Protein AF-A0AAW9EBP6-F1 (afdb_monomer_lite)

Foldseek 3Di:
DDQDADDDDPVVVVVVVVVQVVVQVVCVVVVNHDWDWDWDAGPVRQKTKIKIWDFDDDPNHTDDIDIDIDIDGCVVVDPVPPPPPPDD

Secondary structure (DSSP, 8-state):
----PPPPPHHHHHHHHHHHHHHHHHHHHTT----EEEEEE-TTSSEEEEEEEEEEEETTEEEEEEEEEEEEEGGGS-GGG-------

Organism: Klebsiella aerogenes (NCBI:txid548)

Radius of gyration: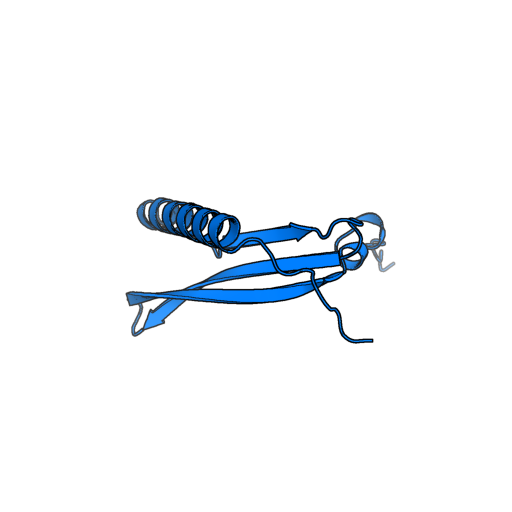 16.52 Å; chains: 1; bounding box: 41×28×43 Å

Sequence (88 aa):
FPLRASPIDTELLKKMVYENTRNYINQRAQGKESNQYWIVPDAKGDSGILYVMSPVYASGKFIALIGIERAIRLEYFSPTKDRVISIH

pLDDT: mean 85.21, std 15.03, range [45.25, 97.19]

Structure (mmCIF, N/CA/C/O backbone):
data_AF-A0AAW9EBP6-F1
#
_entry.id   AF-A0AAW9EBP6-F1
#
loop_
_atom_site.group_PDB
_atom_site.id
_atom_site.type_symbol
_atom_site.label_atom_id
_atom_site.label_alt_id
_atom_site.label_comp_id
_atom_site.label_asym_id
_atom_site.label_entity_id
_atom_site.label_seq_id
_atom_site.pdbx_PDB_ins_code
_atom_site.Cartn_x
_atom_site.Cartn_y
_atom_site.Cartn_z
_atom_site.occupancy
_atom_site.B_iso_or_equiv
_atom_site.auth_seq_id
_atom_site.auth_comp_id
_atom_site.auth_asym_id
_atom_site.auth_atom_id
_atom_site.pdbx_PDB_model_num
ATOM 1 N N . PHE A 1 1 ? 9.567 -19.674 -16.395 1.00 50.22 1 PHE A N 1
ATOM 2 C CA . PHE A 1 1 ? 10.622 -18.708 -16.019 1.00 50.22 1 PHE A CA 1
ATOM 3 C C . PHE A 1 1 ? 10.120 -17.846 -14.867 1.00 50.22 1 PHE A C 1
ATOM 5 O O . PHE A 1 1 ? 8.991 -17.373 -14.978 1.00 50.22 1 PHE A O 1
ATOM 12 N N . PRO A 1 2 ? 10.874 -17.679 -13.766 1.00 57.19 2 PRO A N 1
ATOM 13 C CA . PRO A 1 2 ? 10.463 -16.803 -12.669 1.00 57.19 2 PRO A CA 1
ATOM 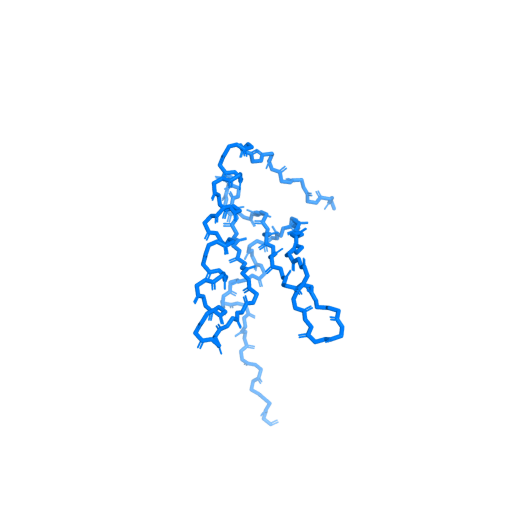14 C C . PRO A 1 2 ? 10.397 -15.349 -13.151 1.00 57.19 2 PRO A C 1
ATOM 16 O O . PRO A 1 2 ? 11.288 -14.898 -13.872 1.00 57.19 2 PRO A O 1
ATOM 19 N N . LEU A 1 3 ? 9.340 -14.629 -12.771 1.00 60.03 3 LEU A N 1
ATOM 20 C CA . LEU A 1 3 ? 9.241 -13.187 -12.991 1.00 60.03 3 LEU A CA 1
ATOM 21 C C . LEU A 1 3 ? 10.282 -12.507 -12.096 1.00 60.03 3 LEU A C 1
ATOM 23 O O . LEU A 1 3 ? 10.214 -12.627 -10.875 1.00 60.03 3 LEU A O 1
ATOM 27 N N . ARG A 1 4 ? 11.267 -11.840 -12.700 1.00 60.00 4 ARG A N 1
ATOM 28 C CA . ARG A 1 4 ? 12.209 -10.971 -11.990 1.00 60.00 4 ARG A CA 1
ATOM 29 C C . ARG A 1 4 ? 11.815 -9.543 -12.305 1.00 60.00 4 ARG A C 1
ATOM 31 O O . ARG A 1 4 ? 11.975 -9.117 -13.443 1.00 60.00 4 ARG A O 1
ATOM 38 N N . ALA A 1 5 ? 11.288 -8.834 -11.321 1.00 60.91 5 ALA A N 1
ATOM 39 C CA . ALA A 1 5 ? 11.113 -7.402 -11.462 1.00 60.91 5 ALA A CA 1
ATOM 40 C C . ALA A 1 5 ? 12.442 -6.689 -11.232 1.00 60.91 5 ALA A C 1
ATOM 42 O O . ALA A 1 5 ? 13.267 -7.137 -10.429 1.00 60.91 5 ALA A O 1
ATOM 43 N N . SER A 1 6 ? 12.633 -5.573 -11.928 1.00 66.94 6 SER A N 1
ATOM 44 C CA . SER A 1 6 ? 13.717 -4.653 -11.606 1.00 66.94 6 SER A CA 1
ATOM 45 C C . SER A 1 6 ? 13.510 -4.102 -10.191 1.00 66.94 6 SER A C 1
ATOM 47 O O . SER A 1 6 ? 12.374 -3.762 -9.848 1.00 66.94 6 SER A O 1
ATOM 49 N N . PRO A 1 7 ? 14.570 -4.004 -9.368 1.00 66.81 7 PRO A N 1
ATOM 50 C CA . PRO A 1 7 ? 14.470 -3.378 -8.058 1.00 66.81 7 PRO A CA 1
ATOM 51 C C . PRO A 1 7 ? 13.943 -1.954 -8.216 1.00 66.81 7 PRO A C 1
ATOM 53 O O . PRO A 1 7 ? 14.469 -1.182 -9.020 1.00 66.81 7 PRO A O 1
ATOM 56 N N . ILE A 1 8 ? 12.897 -1.619 -7.467 1.00 77.00 8 ILE A N 1
ATOM 57 C CA . ILE A 1 8 ? 12.433 -0.242 -7.382 1.00 77.00 8 ILE A CA 1
ATOM 58 C C . ILE A 1 8 ? 13.410 0.580 -6.544 1.00 77.00 8 ILE A C 1
ATOM 60 O O . ILE A 1 8 ? 14.027 0.064 -5.611 1.00 77.00 8 ILE A O 1
ATOM 64 N N . ASP A 1 9 ? 13.521 1.869 -6.853 1.00 86.75 9 ASP A N 1
ATOM 65 C CA . ASP A 1 9 ? 14.184 2.810 -5.962 1.00 86.75 9 ASP A CA 1
ATOM 66 C C . ASP A 1 9 ? 13.500 2.808 -4.578 1.00 86.75 9 ASP A C 1
ATOM 68 O O . ASP A 1 9 ? 12.280 2.969 -4.453 1.00 86.75 9 ASP A O 1
ATOM 72 N N . THR A 1 10 ? 14.293 2.602 -3.528 1.00 88.50 10 THR A N 1
ATOM 73 C CA . THR A 1 10 ? 13.806 2.484 -2.149 1.00 88.50 10 THR A CA 1
ATOM 74 C C . THR A 1 10 ? 13.114 3.757 -1.654 1.00 88.50 10 THR A C 1
ATOM 76 O O . THR A 1 10 ? 12.141 3.668 -0.903 1.00 88.50 10 THR A O 1
ATOM 79 N N . GLU A 1 11 ? 13.577 4.944 -2.052 1.00 93.19 11 GLU A N 1
ATOM 80 C CA . GLU A 1 11 ? 12.965 6.215 -1.648 1.00 93.19 11 GLU A CA 1
ATOM 81 C C . GLU A 1 11 ? 11.622 6.422 -2.342 1.00 93.19 11 GLU A C 1
ATOM 83 O O . GLU A 1 11 ? 10.643 6.831 -1.708 1.00 93.19 11 GLU A O 1
ATOM 88 N N . LEU A 1 12 ? 11.534 6.043 -3.618 1.00 90.94 12 LEU A N 1
ATOM 89 C CA . LEU A 1 12 ? 10.264 6.024 -4.334 1.00 90.94 12 LEU A CA 1
ATOM 90 C C . LEU A 1 12 ? 9.257 5.084 -3.653 1.00 90.94 12 LEU A C 1
ATOM 92 O O . LEU A 1 12 ? 8.105 5.469 -3.439 1.00 90.94 12 LEU A O 1
ATOM 96 N N . LEU A 1 13 ? 9.688 3.882 -3.255 1.00 91.69 13 LEU A N 1
ATOM 97 C CA . LEU A 1 13 ? 8.834 2.937 -2.533 1.00 91.69 13 LEU A CA 1
ATOM 98 C C . LEU A 1 13 ? 8.343 3.509 -1.198 1.00 91.69 13 LEU A C 1
ATOM 100 O O . LEU A 1 13 ? 7.144 3.462 -0.921 1.00 91.69 13 LEU A O 1
ATOM 104 N N . LYS A 1 14 ? 9.236 4.092 -0.388 1.00 94.44 14 LYS A N 1
ATOM 105 C CA . LYS A 1 14 ? 8.866 4.739 0.884 1.00 94.44 14 LYS A CA 1
ATOM 106 C C . LYS A 1 14 ? 7.821 5.829 0.678 1.00 94.44 14 LYS A C 1
ATOM 108 O O . LYS A 1 14 ? 6.842 5.880 1.424 1.00 94.44 14 LYS A O 1
ATOM 113 N N . LYS A 1 15 ? 8.001 6.671 -0.345 1.00 96.12 15 LYS A N 1
ATOM 114 C CA . LYS A 1 15 ? 7.044 7.724 -0.695 1.00 96.12 15 LYS A CA 1
ATOM 115 C C . LYS A 1 15 ? 5.671 7.138 -1.034 1.00 96.12 15 LYS A C 1
ATOM 117 O O . LYS A 1 15 ? 4.678 7.555 -0.443 1.00 96.12 15 LYS A O 1
ATOM 122 N N . MET A 1 16 ? 5.612 6.134 -1.909 1.00 95.25 16 MET A N 1
ATOM 123 C CA . MET A 1 16 ? 4.344 5.493 -2.276 1.00 95.25 16 MET A CA 1
ATOM 124 C C . MET A 1 16 ? 3.661 4.826 -1.081 1.00 95.25 16 MET A C 1
ATOM 126 O O . MET A 1 16 ? 2.450 4.963 -0.910 1.00 95.25 16 MET A O 1
ATOM 130 N N . VAL A 1 17 ? 4.416 4.137 -0.222 1.00 95.56 17 VAL A N 1
ATOM 131 C CA . VAL A 1 17 ? 3.878 3.530 1.005 1.00 95.56 17 VAL A CA 1
ATOM 132 C C . VAL A 1 17 ? 3.299 4.602 1.928 1.00 95.56 17 VAL A C 1
ATOM 134 O O . VAL A 1 17 ? 2.192 4.430 2.442 1.00 95.56 17 VAL A O 1
ATOM 137 N N . TYR A 1 18 ? 4.004 5.720 2.114 1.00 96.81 18 TYR A N 1
ATOM 138 C CA . TYR A 1 18 ? 3.532 6.840 2.926 1.00 96.81 18 TYR A CA 1
ATOM 139 C C . TYR A 1 18 ? 2.218 7.422 2.388 1.00 96.81 18 TYR A C 1
ATOM 141 O O . TYR A 1 18 ? 1.249 7.560 3.137 1.00 96.81 18 TYR A O 1
ATOM 149 N N . GLU A 1 19 ? 2.156 7.712 1.089 1.00 96.94 19 GLU A N 1
ATOM 150 C CA . GLU A 1 19 ? 0.975 8.287 0.439 1.00 96.94 19 GLU A CA 1
ATOM 151 C C . GLU A 1 19 ? -0.236 7.348 0.528 1.00 96.94 19 GLU A C 1
ATOM 153 O O . GLU A 1 19 ? -1.313 7.768 0.958 1.00 96.94 19 GLU A O 1
ATOM 158 N N . ASN A 1 20 ? -0.055 6.058 0.227 1.00 96.62 20 ASN A N 1
ATOM 159 C CA . ASN A 1 20 ? -1.123 5.058 0.327 1.00 96.62 20 ASN A CA 1
ATOM 160 C C . ASN A 1 20 ? -1.584 4.846 1.777 1.00 96.62 20 ASN A C 1
ATOM 162 O O . ASN A 1 20 ? -2.782 4.716 2.033 1.00 96.62 20 ASN A O 1
ATOM 166 N N . THR A 1 21 ? -0.666 4.896 2.745 1.00 96.19 21 THR A N 1
ATOM 167 C CA . THR A 1 21 ? -1.012 4.839 4.174 1.00 96.19 21 THR A CA 1
ATOM 168 C C . THR A 1 21 ? -1.870 6.037 4.580 1.00 96.19 21 THR A C 1
ATOM 170 O O . THR A 1 21 ? -2.896 5.876 5.243 1.00 96.19 21 THR A O 1
ATOM 173 N N . ARG A 1 22 ? -1.490 7.251 4.163 1.00 96.81 22 ARG A N 1
ATOM 174 C CA . ARG A 1 22 ? -2.273 8.469 4.425 1.00 96.81 22 ARG A CA 1
ATOM 175 C C . ARG A 1 22 ? -3.650 8.402 3.772 1.00 96.81 22 ARG A C 1
ATOM 177 O O . ARG A 1 22 ? -4.633 8.757 4.422 1.00 96.81 22 ARG A O 1
ATOM 184 N N . ASN A 1 23 ? -3.730 7.913 2.535 1.00 96.00 23 ASN A N 1
ATOM 185 C CA . ASN A 1 23 ? -4.997 7.717 1.837 1.00 96.00 23 ASN A CA 1
ATOM 186 C C . ASN A 1 23 ? -5.911 6.745 2.597 1.00 96.00 23 ASN A C 1
ATOM 188 O O . ASN A 1 23 ? -7.058 7.083 2.882 1.00 96.00 23 ASN A O 1
ATOM 192 N N . TYR A 1 24 ? -5.383 5.590 3.016 1.00 96.50 24 TYR A N 1
ATOM 193 C CA . TYR A 1 24 ? -6.127 4.618 3.819 1.00 96.50 24 TYR A CA 1
ATOM 194 C C . TYR A 1 24 ? -6.661 5.236 5.119 1.00 96.50 24 TYR A C 1
ATOM 196 O O . TYR A 1 24 ? -7.845 5.104 5.425 1.00 96.50 24 TYR A O 1
ATOM 204 N N . ILE A 1 25 ? -5.814 5.953 5.870 1.00 95.75 25 ILE A N 1
ATOM 205 C CA . ILE A 1 25 ? -6.215 6.610 7.125 1.00 95.75 25 ILE A CA 1
ATOM 206 C C . ILE A 1 25 ? -7.357 7.605 6.879 1.00 95.75 25 ILE A C 1
ATOM 208 O O . ILE A 1 25 ? -8.332 7.619 7.630 1.00 95.75 25 ILE A O 1
ATOM 212 N N . ASN A 1 26 ? -7.266 8.405 5.814 1.00 96.56 26 ASN A N 1
ATOM 213 C CA . ASN A 1 26 ? -8.300 9.374 5.456 1.00 96.56 26 ASN A CA 1
ATOM 214 C C . ASN A 1 26 ? -9.619 8.699 5.047 1.00 96.56 26 ASN A C 1
ATOM 216 O O . ASN A 1 26 ? -10.685 9.162 5.450 1.00 96.56 26 ASN A O 1
ATOM 220 N N . GLN A 1 27 ? -9.564 7.611 4.270 1.00 96.50 27 GLN A N 1
ATOM 221 C CA . GLN A 1 27 ? -10.751 6.838 3.888 1.00 96.50 27 GLN A CA 1
ATOM 222 C C . GLN A 1 27 ? -11.414 6.202 5.109 1.00 96.50 27 GLN A C 1
ATOM 224 O O . GLN A 1 27 ? -12.632 6.268 5.265 1.00 96.50 27 GLN A O 1
ATOM 229 N N . ARG A 1 28 ? -10.605 5.654 6.016 1.00 95.19 28 ARG A N 1
ATOM 230 C CA . ARG A 1 28 ? -11.083 5.050 7.255 1.00 95.19 28 ARG A CA 1
ATOM 231 C C . ARG A 1 28 ? -11.762 6.056 8.176 1.00 95.19 28 ARG A C 1
ATOM 233 O O . ARG A 1 28 ? -12.790 5.743 8.765 1.00 95.19 28 ARG A O 1
ATOM 240 N N . ALA A 1 29 ? -11.233 7.275 8.272 1.00 95.62 29 ALA A N 1
ATOM 241 C CA . ALA A 1 29 ? -11.878 8.351 9.027 1.00 95.62 29 ALA A CA 1
ATOM 242 C C . ALA A 1 29 ? -13.285 8.690 8.493 1.00 95.62 29 ALA A C 1
ATOM 244 O O . ALA A 1 29 ? -14.107 9.228 9.229 1.00 95.62 29 ALA A O 1
ATOM 245 N N . GLN A 1 30 ? -13.570 8.354 7.232 1.00 96.88 30 GLN A N 1
ATOM 246 C CA . GLN A 1 30 ? -14.867 8.543 6.581 1.00 96.88 30 GLN A CA 1
ATOM 247 C C . GLN A 1 30 ? -15.715 7.257 6.534 1.00 96.88 30 GLN A C 1
ATOM 249 O O . GLN A 1 30 ? -16.792 7.280 5.941 1.00 96.88 30 GLN A O 1
ATOM 254 N N . GLY A 1 31 ? -15.238 6.141 7.103 1.00 94.62 31 GLY A N 1
ATOM 255 C CA . GLY A 1 31 ? -15.893 4.828 7.017 1.00 94.62 31 GLY A CA 1
ATOM 256 C C . GLY A 1 31 ? -15.961 4.260 5.594 1.00 94.62 31 GLY A C 1
ATOM 257 O O . GLY A 1 31 ? -16.901 3.548 5.254 1.00 94.62 31 GLY A O 1
ATOM 258 N N . LYS A 1 32 ? -15.013 4.646 4.734 1.00 95.06 32 LYS A N 1
ATOM 259 C CA . LYS A 1 32 ? -14.926 4.252 3.319 1.00 95.06 32 LYS A CA 1
ATOM 260 C C . LYS A 1 32 ? -13.611 3.543 3.013 1.00 95.06 32 LYS A C 1
ATOM 262 O O . LYS A 1 32 ? -13.134 3.599 1.880 1.00 95.06 32 LYS A O 1
ATOM 267 N N . GLU A 1 33 ? -12.962 2.966 4.021 1.00 93.75 33 GLU A N 1
ATOM 268 C CA . GLU A 1 33 ? -11.682 2.311 3.814 1.00 93.75 33 GLU A CA 1
ATOM 269 C C . GLU A 1 33 ? -11.782 1.153 2.825 1.00 93.75 33 GLU A C 1
ATOM 271 O O . GLU A 1 33 ? -12.733 0.375 2.805 1.00 93.75 33 GLU A O 1
ATOM 276 N N . SER A 1 34 ? -10.744 1.033 2.010 1.00 93.50 34 SER A N 1
ATOM 277 C CA . SER A 1 34 ? -10.550 -0.079 1.095 1.00 93.50 34 SER A CA 1
ATOM 278 C C . SER A 1 34 ? -9.087 -0.501 1.115 1.00 93.50 34 SER A C 1
ATOM 280 O O . SER A 1 34 ? -8.211 0.242 1.577 1.00 93.50 34 SER A O 1
ATOM 282 N N . ASN A 1 35 ? -8.806 -1.705 0.624 1.00 94.06 35 ASN A N 1
ATOM 283 C CA . ASN A 1 35 ? -7.427 -2.112 0.382 1.00 94.06 35 ASN A CA 1
ATOM 284 C C . ASN A 1 35 ? -6.797 -1.155 -0.631 1.00 94.06 35 ASN A C 1
ATOM 286 O O . ASN A 1 35 ? -7.392 -0.871 -1.669 1.00 94.06 35 ASN A O 1
ATOM 290 N N . GLN A 1 36 ? -5.590 -0.683 -0.336 1.00 95.94 36 GLN A N 1
ATOM 291 C CA . GLN A 1 36 ? -4.840 0.136 -1.280 1.00 95.94 36 GLN A CA 1
ATOM 292 C C . GLN A 1 36 ? -4.008 -0.785 -2.159 1.00 95.94 36 GLN A C 1
ATOM 294 O O . GLN A 1 36 ? -3.400 -1.739 -1.670 1.00 95.94 36 GLN A O 1
ATOM 299 N N . TYR A 1 37 ? -3.970 -0.508 -3.453 1.00 94.62 37 TYR A N 1
ATOM 300 C CA . TYR A 1 37 ? -3.142 -1.249 -4.386 1.00 94.62 37 TYR A CA 1
ATOM 301 C C . TYR A 1 37 ? -2.612 -0.311 -5.458 1.00 94.62 37 TYR A C 1
ATOM 303 O O . TYR A 1 37 ? -3.293 0.621 -5.882 1.00 94.62 37 TYR A O 1
ATOM 311 N N . TRP A 1 38 ? -1.385 -0.560 -5.892 1.00 94.00 38 TRP A N 1
ATOM 312 C CA . TRP A 1 38 ? -0.775 0.166 -6.996 1.00 94.00 38 TRP A CA 1
ATOM 313 C C . TRP A 1 38 ? 0.206 -0.737 -7.730 1.00 94.00 38 TRP A C 1
ATOM 315 O O . TRP A 1 38 ? 0.718 -1.717 -7.184 1.00 94.00 38 TRP A O 1
ATOM 325 N N . ILE A 1 39 ? 0.443 -0.408 -8.994 1.00 91.44 39 ILE A N 1
ATOM 326 C CA . ILE A 1 39 ? 1.348 -1.145 -9.865 1.00 91.44 39 ILE A CA 1
ATOM 327 C C . ILE A 1 39 ? 2.493 -0.219 -10.239 1.00 91.44 39 ILE A C 1
ATOM 329 O O . ILE A 1 39 ? 2.265 0.907 -10.679 1.00 91.44 39 ILE A O 1
ATOM 333 N N . VAL A 1 40 ? 3.717 -0.717 -10.098 1.00 90.62 40 VAL A N 1
ATOM 334 C CA . VAL A 1 40 ? 4.903 -0.089 -10.678 1.00 90.62 40 VAL A CA 1
ATOM 335 C C . VAL A 1 40 ? 5.299 -0.919 -11.899 1.00 90.62 40 VAL A C 1
ATOM 337 O O . VAL A 1 40 ? 5.775 -2.046 -11.720 1.00 90.62 40 VAL A O 1
ATOM 340 N N . PRO A 1 41 ? 5.045 -0.429 -13.127 1.00 88.75 41 PRO A N 1
ATOM 341 C CA . PRO A 1 41 ? 5.439 -1.134 -14.339 1.00 88.75 41 PRO A CA 1
ATOM 342 C C . PRO A 1 41 ? 6.964 -1.162 -14.462 1.00 88.75 41 PRO A C 1
ATOM 344 O O . PRO A 1 41 ? 7.661 -0.262 -13.989 1.00 88.75 41 PRO A O 1
ATOM 347 N N . ASP A 1 42 ? 7.485 -2.198 -15.107 1.00 86.69 42 ASP A N 1
ATOM 348 C CA . ASP A 1 42 ? 8.882 -2.228 -15.511 1.00 86.69 42 ASP A CA 1
ATOM 349 C C . ASP A 1 42 ? 9.145 -1.308 -16.720 1.00 86.69 42 ASP A C 1
ATOM 351 O O . ASP A 1 42 ? 8.241 -0.697 -17.292 1.00 86.69 42 ASP A O 1
ATOM 355 N N . ALA A 1 43 ? 10.414 -1.213 -17.123 1.00 82.44 43 ALA A N 1
ATOM 356 C CA . ALA A 1 43 ? 10.832 -0.354 -18.229 1.00 82.44 43 ALA A CA 1
ATOM 357 C C . ALA A 1 43 ? 10.240 -0.754 -19.594 1.00 82.44 43 ALA A C 1
ATOM 359 O O . ALA A 1 43 ? 10.201 0.076 -20.500 1.00 82.44 43 ALA A O 1
ATOM 360 N N . LYS A 1 44 ? 9.829 -2.016 -19.770 1.00 83.19 44 LYS A N 1
ATOM 361 C CA . LYS A 1 44 ? 9.263 -2.525 -21.027 1.00 83.19 44 LYS A CA 1
ATOM 362 C C . LYS A 1 44 ? 7.738 -2.428 -21.053 1.00 83.19 44 LYS A C 1
ATOM 364 O O . LYS A 1 44 ? 7.157 -2.480 -22.133 1.00 83.19 44 LYS A O 1
ATOM 369 N N . GLY A 1 45 ? 7.103 -2.258 -19.895 1.00 80.31 45 GLY A N 1
ATOM 370 C CA . GLY A 1 45 ? 5.658 -2.143 -19.748 1.00 80.31 45 GLY A CA 1
ATOM 371 C C . GLY A 1 45 ? 4.904 -3.463 -19.938 1.00 80.31 45 GLY A C 1
ATOM 372 O O . GLY A 1 4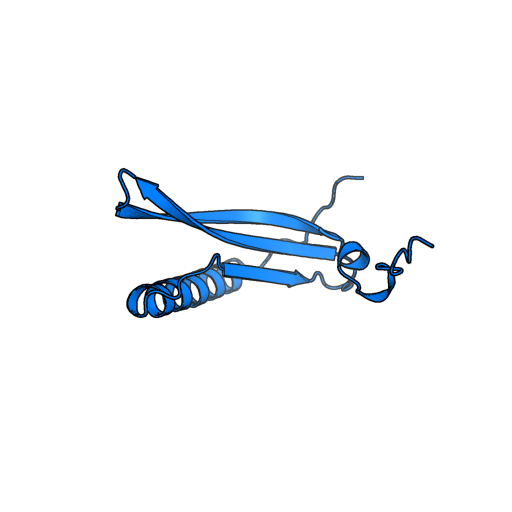5 ? 3.680 -3.438 -20.042 1.00 80.31 45 GLY A O 1
ATOM 373 N N . ASP A 1 46 ? 5.591 -4.608 -19.998 1.00 85.44 46 ASP A N 1
ATOM 374 C CA . ASP A 1 46 ? 4.981 -5.939 -20.123 1.00 85.44 46 ASP A CA 1
ATOM 375 C C . ASP A 1 46 ? 4.815 -6.632 -18.759 1.00 85.44 46 ASP A C 1
ATOM 377 O O . ASP A 1 46 ? 3.895 -7.438 -18.563 1.00 85.44 46 ASP A O 1
ATOM 381 N N . SER A 1 47 ? 5.642 -6.272 -17.775 1.00 89.19 47 SER A N 1
ATOM 382 C CA . SER A 1 47 ? 5.543 -6.750 -16.398 1.00 89.19 47 SER A CA 1
ATOM 383 C C . SER A 1 47 ? 5.663 -5.614 -15.373 1.00 89.19 47 SER A C 1
ATOM 385 O O . SER A 1 47 ? 5.842 -4.446 -15.716 1.00 89.19 47 SER A O 1
ATOM 387 N N . GLY A 1 48 ? 5.470 -5.926 -14.093 1.00 89.81 48 GLY A N 1
ATOM 388 C CA . GLY A 1 48 ? 5.568 -4.940 -13.019 1.00 89.81 48 GLY A CA 1
ATOM 389 C C . GLY A 1 48 ? 5.464 -5.557 -11.632 1.00 89.81 48 GLY A C 1
ATOM 390 O O . GLY A 1 48 ? 5.268 -6.766 -11.487 1.00 89.81 48 GLY A O 1
ATOM 391 N N . ILE A 1 49 ? 5.571 -4.716 -10.605 1.00 91.75 49 ILE A N 1
ATOM 392 C CA . ILE A 1 49 ? 5.271 -5.094 -9.223 1.00 91.75 49 ILE A CA 1
ATOM 393 C C . ILE A 1 49 ? 3.900 -4.558 -8.837 1.00 91.75 49 ILE A C 1
ATOM 395 O O . ILE A 1 49 ? 3.663 -3.352 -8.874 1.00 91.75 49 ILE A O 1
ATOM 399 N N . LEU A 1 50 ? 3.019 -5.466 -8.427 1.00 92.19 50 LEU A N 1
ATOM 400 C CA . LEU A 1 50 ? 1.814 -5.143 -7.682 1.00 92.19 50 LEU A CA 1
ATOM 401 C C . LEU A 1 50 ? 2.172 -5.019 -6.204 1.00 92.19 50 LEU A C 1
ATOM 403 O O . LEU A 1 50 ? 2.646 -5.980 -5.594 1.00 92.19 50 LEU A O 1
ATOM 407 N N . TYR A 1 51 ? 1.871 -3.863 -5.634 1.00 94.44 51 TYR A N 1
ATOM 408 C CA . TYR A 1 51 ? 1.855 -3.655 -4.198 1.00 94.44 51 TYR A CA 1
ATOM 409 C C . TYR A 1 51 ? 0.412 -3.684 -3.713 1.00 94.44 51 TYR A C 1
ATOM 411 O O . TYR A 1 51 ? -0.451 -3.014 -4.281 1.00 94.44 51 TYR A O 1
ATOM 419 N N . VAL A 1 52 ? 0.149 -4.451 -2.658 1.00 95.50 52 VAL A N 1
ATOM 420 C CA . VAL A 1 52 ? -1.142 -4.446 -1.961 1.00 95.50 52 VAL A CA 1
ATOM 421 C C . VAL A 1 52 ? -0.896 -4.099 -0.507 1.00 95.50 52 VAL A C 1
ATOM 423 O O . VAL A 1 52 ? -0.047 -4.706 0.141 1.00 95.50 52 VAL A O 1
ATOM 426 N N . MET A 1 53 ? -1.657 -3.141 0.005 1.00 96.56 53 MET A N 1
ATOM 427 C CA . MET A 1 53 ? -1.660 -2.742 1.401 1.00 96.56 53 MET A CA 1
ATOM 428 C C . MET A 1 53 ? -3.04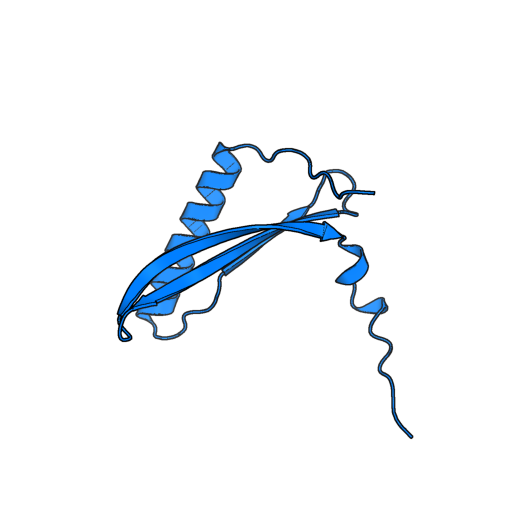9 -2.982 1.981 1.00 96.56 53 MET A C 1
ATOM 430 O O . MET A 1 53 ? -4.043 -2.407 1.529 1.00 96.56 53 MET A O 1
ATOM 434 N N . SER A 1 54 ? -3.125 -3.865 2.970 1.00 95.50 54 SER A N 1
ATOM 435 C CA . SER A 1 54 ? -4.384 -4.278 3.588 1.00 95.50 54 SER A CA 1
ATOM 436 C C . SER A 1 54 ? -4.360 -4.030 5.093 1.00 95.50 54 SER A C 1
ATOM 438 O O . SER A 1 54 ? -3.321 -4.213 5.732 1.00 95.50 54 SER A O 1
ATOM 440 N N . PRO A 1 55 ? -5.484 -3.608 5.686 1.00 96.31 55 PRO A N 1
ATOM 441 C CA . PRO A 1 55 ? -5.588 -3.492 7.128 1.00 96.31 55 PRO A CA 1
ATOM 442 C C . PRO A 1 55 ? -5.636 -4.857 7.799 1.00 96.31 55 PRO A C 1
ATOM 444 O O . PRO A 1 55 ? -6.275 -5.793 7.324 1.00 96.31 55 PRO A O 1
ATOM 447 N N . VAL A 1 56 ? -4.988 -4.939 8.953 1.00 96.06 56 VAL A N 1
ATOM 448 C CA . VAL A 1 56 ? -5.062 -6.082 9.854 1.00 96.06 56 VAL A CA 1
ATOM 449 C C . VAL A 1 56 ? -5.898 -5.671 11.056 1.00 96.06 56 VAL A C 1
ATOM 451 O O . VAL A 1 56 ? -5.639 -4.642 11.693 1.00 96.06 56 VAL A O 1
ATOM 454 N N . TYR A 1 57 ? -6.899 -6.489 11.370 1.00 95.56 57 TYR A N 1
ATOM 455 C CA . TYR A 1 57 ? -7.787 -6.295 12.509 1.00 95.56 57 TYR A CA 1
ATOM 456 C C . TYR A 1 57 ? -7.596 -7.423 13.522 1.00 95.56 57 TYR A C 1
ATOM 458 O O . TYR A 1 57 ? -7.486 -8.588 13.148 1.00 95.56 57 TYR A O 1
ATOM 466 N N . ALA A 1 58 ? -7.620 -7.079 14.808 1.00 97.19 58 ALA A N 1
ATOM 467 C CA . ALA A 1 58 ? -7.761 -8.033 15.901 1.00 97.19 58 ALA A CA 1
ATOM 468 C C . ALA A 1 58 ? -8.950 -7.611 16.765 1.00 97.19 58 ALA A C 1
ATOM 470 O O . ALA A 1 58 ? -9.050 -6.450 17.165 1.00 97.19 58 ALA A O 1
ATOM 471 N N . SER A 1 59 ? -9.878 -8.539 17.011 1.00 96.12 59 SER A N 1
ATOM 472 C CA . SER A 1 59 ? -11.114 -8.275 17.767 1.00 96.12 59 SER A CA 1
ATOM 473 C C . SER A 1 59 ? -11.894 -7.055 17.246 1.00 96.12 59 SER A C 1
ATOM 475 O O . SER A 1 59 ? -12.336 -6.209 18.018 1.00 96.12 59 SER A O 1
ATOM 477 N N . GLY A 1 60 ? -11.992 -6.911 15.918 1.00 92.38 60 GLY A N 1
ATOM 478 C CA . GLY A 1 60 ? -12.668 -5.783 15.258 1.00 92.38 60 GLY A CA 1
ATOM 479 C C . GLY A 1 60 ? -11.914 -4.447 15.312 1.00 92.38 60 GLY A C 1
ATOM 480 O O . GLY A 1 60 ? -12.338 -3.474 14.692 1.00 92.38 60 GLY A O 1
ATOM 481 N N . LYS A 1 61 ? -10.771 -4.379 16.001 1.00 93.75 61 LYS A N 1
ATOM 482 C CA . LYS A 1 61 ? -9.935 -3.181 16.082 1.00 93.75 61 LYS A CA 1
ATOM 483 C C . LYS A 1 61 ? -8.801 -3.264 15.071 1.00 93.75 61 LYS A C 1
ATOM 485 O O . LYS A 1 61 ? -8.052 -4.235 15.039 1.00 93.75 61 LYS A O 1
ATOM 490 N N . PHE A 1 62 ? -8.640 -2.216 14.273 1.00 94.25 62 PHE A N 1
ATOM 491 C CA . PHE A 1 62 ? -7.455 -2.055 13.434 1.00 94.25 62 PHE A CA 1
ATOM 492 C C . PHE A 1 62 ? -6.198 -1.979 14.292 1.00 94.25 62 PHE A C 1
ATOM 494 O O . PHE A 1 62 ? -6.134 -1.173 15.227 1.00 94.25 62 PHE A O 1
ATOM 501 N N . ILE A 1 63 ? -5.202 -2.773 13.924 1.0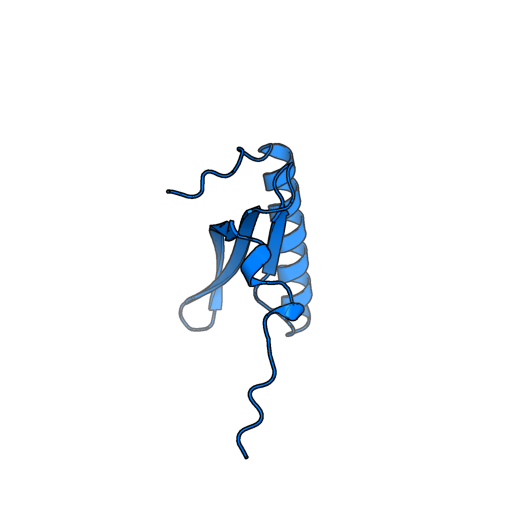0 95.88 63 ILE A N 1
ATOM 502 C CA . ILE A 1 63 ? -3.933 -2.856 14.647 1.00 95.88 63 ILE A CA 1
ATOM 503 C C . ILE A 1 63 ? -2.734 -2.497 13.772 1.00 95.88 63 ILE A C 1
ATOM 505 O O . ILE A 1 63 ? -1.747 -1.991 14.296 1.00 95.88 63 ILE A O 1
ATOM 509 N N . ALA A 1 64 ? -2.814 -2.723 12.459 1.00 95.19 64 ALA A N 1
ATOM 510 C CA . ALA A 1 64 ? -1.716 -2.467 11.536 1.00 95.19 64 ALA A CA 1
ATOM 511 C C . ALA A 1 64 ? -2.192 -2.410 10.077 1.00 95.19 64 ALA A C 1
ATOM 513 O O . ALA A 1 64 ? -3.314 -2.801 9.754 1.00 95.19 64 ALA A O 1
ATOM 514 N N . LEU A 1 65 ? -1.291 -1.979 9.195 1.00 95.69 65 LEU A N 1
ATOM 515 C CA . LEU A 1 65 ? -1.346 -2.240 7.757 1.00 95.69 65 LEU A CA 1
ATOM 516 C C . LEU A 1 65 ? -0.251 -3.250 7.412 1.00 95.69 65 LEU A C 1
ATOM 518 O O . LEU A 1 65 ? 0.866 -3.135 7.916 1.00 95.69 65 LEU A O 1
ATOM 522 N N . ILE A 1 66 ? -0.563 -4.211 6.547 1.00 96.19 66 ILE A N 1
ATOM 523 C CA . ILE A 1 66 ? 0.408 -5.148 5.979 1.00 96.19 66 ILE A CA 1
ATOM 524 C C . ILE A 1 66 ? 0.555 -4.888 4.482 1.00 96.19 66 ILE A C 1
ATOM 526 O O . ILE A 1 66 ? -0.442 -4.723 3.779 1.00 96.19 66 ILE A O 1
ATOM 530 N N . GLY A 1 67 ? 1.802 -4.825 4.015 1.00 93.94 67 GLY A N 1
ATOM 531 C CA . GLY A 1 67 ? 2.151 -4.681 2.606 1.00 93.94 67 GLY A CA 1
ATOM 532 C C . GLY A 1 67 ? 2.662 -5.998 2.030 1.00 93.94 67 GLY A C 1
ATOM 533 O O . GLY A 1 67 ? 3.488 -6.657 2.658 1.00 93.94 67 GLY A O 1
ATOM 534 N N . ILE A 1 68 ? 2.201 -6.363 0.837 1.00 93.38 68 ILE A N 1
ATOM 535 C CA . ILE A 1 68 ? 2.769 -7.453 0.036 1.00 93.38 68 ILE A CA 1
ATOM 536 C C . ILE A 1 68 ? 3.204 -6.922 -1.326 1.00 93.38 68 ILE A C 1
ATOM 538 O O . ILE A 1 68 ? 2.537 -6.064 -1.907 1.00 93.38 68 ILE A O 1
ATOM 542 N N . GLU A 1 69 ? 4.302 -7.465 -1.840 1.00 91.75 69 GLU A N 1
ATOM 543 C CA . GLU A 1 69 ? 4.788 -7.214 -3.193 1.00 91.75 69 GLU A CA 1
ATOM 544 C C . GLU A 1 69 ? 4.693 -8.490 -4.029 1.00 91.75 69 GLU A C 1
ATOM 546 O O . GLU A 1 69 ? 4.996 -9.593 -3.565 1.00 91.75 69 GLU A O 1
ATOM 551 N N . ARG A 1 70 ? 4.234 -8.359 -5.274 1.00 90.69 70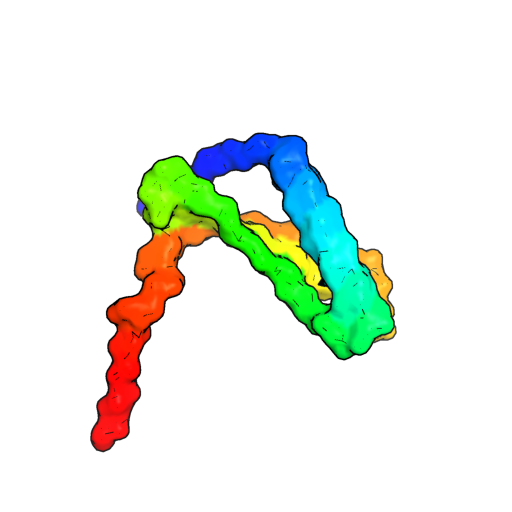 ARG A N 1
ATOM 552 C CA . ARG A 1 70 ? 4.130 -9.485 -6.199 1.00 90.69 70 ARG A CA 1
ATOM 553 C C . ARG A 1 70 ? 4.485 -9.055 -7.607 1.00 90.69 70 ARG A C 1
ATOM 555 O O . ARG A 1 70 ? 3.875 -8.143 -8.153 1.00 90.69 70 ARG A O 1
ATOM 562 N N . ALA A 1 71 ? 5.419 -9.768 -8.225 1.00 91.50 71 ALA A N 1
ATOM 563 C CA . ALA A 1 71 ? 5.660 -9.617 -9.651 1.00 91.50 71 ALA A CA 1
ATOM 564 C C . ALA A 1 71 ? 4.446 -10.114 -10.450 1.00 91.50 71 ALA A C 1
ATOM 566 O O . ALA A 1 71 ? 3.941 -11.218 -10.216 1.00 91.50 71 ALA A O 1
ATOM 567 N N . ILE A 1 72 ? 3.986 -9.297 -11.393 1.00 90.38 72 ILE A N 1
ATOM 568 C CA . ILE A 1 72 ? 2.830 -9.557 -12.250 1.00 90.38 72 ILE A CA 1
ATOM 569 C C . ILE A 1 72 ? 3.196 -9.369 -13.723 1.00 90.38 72 ILE A C 1
ATOM 571 O O . ILE A 1 72 ? 4.085 -8.589 -14.057 1.00 90.38 72 ILE A O 1
ATOM 575 N N . ARG A 1 73 ? 2.486 -10.069 -14.613 1.00 89.56 73 ARG A N 1
ATOM 576 C CA . ARG A 1 73 ? 2.479 -9.758 -16.050 1.00 89.56 73 ARG A CA 1
ATOM 577 C C . ARG A 1 73 ? 1.282 -8.871 -16.340 1.00 89.56 73 ARG A C 1
ATOM 579 O O . ARG A 1 73 ? 0.161 -9.243 -15.994 1.00 89.56 73 ARG A O 1
ATOM 586 N N . LEU A 1 74 ? 1.508 -7.730 -16.977 1.00 86.44 74 LEU A N 1
ATOM 587 C CA . LEU A 1 74 ? 0.450 -6.757 -17.257 1.00 86.44 74 LEU A CA 1
ATOM 588 C C . LEU A 1 74 ? -0.493 -7.244 -18.366 1.00 86.44 74 LEU A C 1
ATOM 590 O O . LEU A 1 74 ? -1.672 -6.901 -18.378 1.00 86.44 74 LEU A O 1
ATOM 594 N N . GLU A 1 75 ? -0.022 -8.153 -19.221 1.00 84.38 75 GLU A N 1
ATOM 595 C CA . GLU A 1 75 ? -0.804 -8.809 -20.278 1.00 84.38 75 GLU A CA 1
ATOM 596 C C . GLU A 1 75 ? -2.020 -9.626 -19.781 1.00 84.38 75 GLU A C 1
ATOM 598 O O . GLU A 1 75 ? -2.877 -9.988 -20.592 1.00 84.38 75 GLU A O 1
ATOM 603 N N . TYR A 1 76 ? -2.097 -9.947 -18.481 1.00 80.06 76 TYR A N 1
ATOM 604 C CA . TYR A 1 76 ? -3.258 -10.605 -17.860 1.00 80.06 76 TYR A CA 1
ATOM 605 C C . TYR A 1 76 ? -4.325 -9.624 -17.361 1.00 80.06 76 TYR A C 1
ATOM 607 O O . TYR A 1 76 ? -5.411 -10.059 -17.002 1.00 80.06 76 TYR A O 1
ATOM 615 N N . PHE A 1 77 ? -4.032 -8.323 -17.350 1.00 75.44 77 PHE A N 1
ATOM 616 C CA . PHE A 1 77 ? -4.940 -7.273 -16.880 1.00 75.44 77 PHE A CA 1
ATOM 617 C C . PHE A 1 77 ? -5.485 -6.417 -18.035 1.00 75.44 77 PHE A C 1
ATOM 619 O O . PHE A 1 77 ? -6.141 -5.406 -17.799 1.00 75.44 77 PHE A O 1
ATOM 626 N N . SER A 1 78 ? -5.213 -6.802 -19.290 1.00 69.56 78 SER A N 1
ATOM 627 C CA . SER A 1 78 ? -5.750 -6.109 -20.462 1.00 69.56 78 SER A CA 1
ATOM 628 C C . SER A 1 78 ? -7.217 -6.500 -20.693 1.00 69.56 78 SER A C 1
ATOM 630 O O . SER A 1 78 ? -7.480 -7.682 -20.943 1.00 69.56 78 SER A O 1
ATOM 632 N N . PRO A 1 79 ? -8.162 -5.537 -20.715 1.00 63.47 79 PRO A N 1
ATOM 633 C CA . PRO A 1 79 ? -9.593 -5.803 -20.917 1.00 63.47 79 PRO A CA 1
ATOM 634 C C . PRO A 1 79 ? -9.913 -6.539 -22.226 1.00 63.47 79 PRO A C 1
ATOM 636 O O . PRO A 1 79 ? -10.956 -7.164 -22.362 1.00 63.47 79 PRO A O 1
ATOM 639 N N . THR A 1 80 ? -9.010 -6.491 -23.208 1.00 58.97 80 THR A N 1
ATOM 640 C CA . THR A 1 80 ? -9.192 -7.145 -24.516 1.00 58.97 80 THR A CA 1
ATOM 641 C C . THR A 1 80 ? -9.180 -8.678 -24.462 1.00 58.97 80 THR A C 1
ATOM 643 O O . THR A 1 80 ? -9.586 -9.311 -25.437 1.00 58.97 80 THR A O 1
ATOM 646 N N . LYS A 1 81 ? -8.749 -9.293 -23.349 1.00 54.75 81 LYS A N 1
ATOM 647 C CA . LYS A 1 81 ? -8.809 -10.753 -23.148 1.00 54.75 81 LYS A CA 1
ATOM 648 C C . LYS A 1 81 ? -10.083 -11.243 -22.464 1.00 54.75 81 LYS A C 1
ATOM 650 O O . LYS A 1 81 ? -10.356 -12.441 -22.548 1.00 54.75 81 LYS A O 1
ATOM 655 N N . ASP A 1 82 ? -10.894 -10.353 -21.900 1.00 55.47 82 ASP A N 1
ATOM 656 C CA . ASP A 1 82 ? -12.227 -10.700 -21.409 1.00 55.47 82 ASP A CA 1
ATOM 657 C C . ASP A 1 82 ? -13.191 -10.757 -22.600 1.00 55.47 82 ASP A C 1
ATOM 659 O O . ASP A 1 82 ? -14.058 -9.905 -22.796 1.00 55.47 82 ASP A O 1
ATOM 663 N N . ARG A 1 83 ? -13.031 -11.784 -23.449 1.00 55.62 83 ARG A N 1
ATOM 664 C CA . ARG A 1 83 ? -14.126 -12.199 -24.327 1.00 55.62 83 ARG A CA 1
ATOM 665 C C . ARG A 1 83 ? -15.292 -12.532 -23.410 1.00 55.62 83 ARG A C 1
ATOM 667 O O . ARG A 1 83 ? -15.252 -13.539 -22.709 1.00 55.62 83 ARG A O 1
ATOM 674 N N . VAL A 1 84 ? -16.310 -11.679 -23.429 1.00 56.34 84 VAL A N 1
ATOM 675 C CA . VAL A 1 84 ? -17.620 -11.958 -22.848 1.00 56.34 84 VAL A CA 1
ATOM 676 C C . VAL A 1 84 ? -18.055 -13.321 -23.378 1.00 56.34 84 VAL A C 1
ATOM 678 O O . VAL A 1 84 ? -18.363 -13.469 -24.560 1.00 56.34 84 VAL A O 1
ATOM 681 N N . ILE A 1 85 ? -18.008 -14.344 -22.527 1.00 56.88 85 ILE A N 1
ATOM 682 C CA . ILE A 1 85 ? -18.577 -15.646 -22.852 1.00 56.88 85 ILE A CA 1
ATOM 683 C C . ILE A 1 85 ? -20.086 -15.464 -22.710 1.00 56.88 85 ILE A C 1
ATOM 685 O O . ILE A 1 85 ? -20.641 -15.568 -21.620 1.00 56.88 85 ILE A O 1
ATOM 689 N N . SER A 1 86 ? -20.745 -15.112 -23.810 1.00 51.00 86 SER A N 1
ATOM 690 C CA . SER A 1 86 ? -22.201 -15.141 -23.901 1.00 51.00 86 SER A CA 1
ATOM 691 C C . SER A 1 86 ? -22.639 -16.601 -23.958 1.00 51.00 86 SER A C 1
ATOM 693 O O . SER A 1 86 ? -22.515 -17.251 -24.996 1.00 51.00 86 SER A O 1
ATOM 695 N N . ILE A 1 87 ? -23.115 -17.124 -22.832 1.00 45.25 87 ILE A N 1
ATOM 696 C CA . ILE A 1 87 ? -23.783 -18.425 -22.779 1.00 45.25 87 ILE A CA 1
ATOM 697 C C . ILE A 1 87 ? -25.139 -18.248 -23.482 1.00 45.25 87 ILE A C 1
ATOM 699 O O . ILE A 1 87 ? -25.959 -17.461 -23.008 1.00 45.25 87 ILE A O 1
ATOM 703 N N . HIS A 1 88 ? -25.310 -18.887 -24.643 1.00 45.78 88 HIS A N 1
ATOM 704 C CA . HIS A 1 88 ? -26.603 -19.046 -25.322 1.00 45.78 88 HIS A CA 1
ATOM 705 C C . HIS A 1 88 ? -27.283 -20.321 -24.829 1.00 45.78 88 HIS A C 1
ATOM 707 O O . HIS A 1 88 ? -26.543 -21.298 -24.564 1.00 45.78 88 HIS A O 1
#